Protein AF-A0A558C2I0-F1 (afdb_monomer_lite)

Organism: NCBI:txid2594794

Structure (mmCIF, N/CA/C/O backbone):
data_AF-A0A558C2I0-F1
#
_entry.id   AF-A0A558C2I0-F1
#
loop_
_atom_site.group_PDB
_atom_site.id
_atom_site.type_symbol
_atom_site.label_atom_id
_atom_site.label_alt_id
_atom_site.label_comp_id
_atom_site.label_asym_id
_atom_site.label_entity_id
_atom_site.label_seq_id
_atom_site.pdbx_PDB_ins_code
_atom_site.Cartn_x
_atom_site.Cartn_y
_atom_site.Cartn_z
_atom_site.occupancy
_atom_site.B_iso_or_equiv
_atom_site.auth_seq_id
_atom_site.auth_comp_id
_atom_site.auth_asym_id
_atom_site.auth_atom_id
_atom_site.pdbx_PDB_model_num
ATOM 1 N N . MET A 1 1 ? -2.283 22.529 56.660 1.00 41.62 1 MET A N 1
ATOM 2 C CA . MET A 1 1 ? -1.545 22.860 55.429 1.00 41.62 1 MET A CA 1
ATOM 3 C C . MET A 1 1 ? -1.874 21.738 54.469 1.00 41.62 1 MET A C 1
ATOM 5 O O . MET A 1 1 ? -1.248 20.692 54.528 1.00 41.62 1 MET A O 1
ATOM 9 N N . GLU A 1 2 ? -2.986 21.898 53.758 1.00 45.09 2 GLU A N 1
ATOM 10 C CA . GLU A 1 2 ? -3.404 20.971 52.708 1.00 45.09 2 GLU A CA 1
ATOM 11 C C . GLU A 1 2 ? -2.510 21.252 51.506 1.00 45.09 2 GLU A C 1
ATOM 13 O O . GLU A 1 2 ? -2.422 22.389 51.047 1.00 45.09 2 GLU A O 1
ATOM 18 N N . ILE A 1 3 ? -1.761 20.242 51.079 1.00 48.38 3 ILE A N 1
ATOM 19 C CA . ILE A 1 3 ? -1.020 20.300 49.828 1.00 48.38 3 ILE A CA 1
ATOM 20 C C . ILE A 1 3 ? -2.000 19.783 48.781 1.00 48.38 3 ILE A C 1
ATOM 22 O O . ILE A 1 3 ? -2.215 18.579 48.667 1.00 48.38 3 ILE A O 1
ATOM 26 N N . GLU A 1 4 ? -2.652 20.707 48.078 1.00 51.12 4 GLU A N 1
ATOM 27 C CA . GLU A 1 4 ? -3.284 20.410 46.796 1.00 51.12 4 GLU A CA 1
ATOM 28 C C . GLU A 1 4 ? -2.166 20.052 45.810 1.00 51.12 4 GLU A C 1
ATOM 30 O O . GLU A 1 4 ? -1.536 20.925 45.212 1.00 51.12 4 GLU A O 1
ATOM 35 N N . GLU A 1 5 ? -1.887 18.757 45.655 1.00 49.41 5 GLU A N 1
ATOM 36 C CA . GLU A 1 5 ? -1.142 18.253 44.502 1.00 49.41 5 GLU A CA 1
ATOM 37 C C . GLU A 1 5 ? -2.013 18.421 43.254 1.00 49.41 5 GLU A C 1
ATOM 39 O O . GLU A 1 5 ? -2.767 17.546 42.836 1.00 49.41 5 GLU A O 1
ATOM 44 N N . THR A 1 6 ? -1.914 19.601 42.653 1.00 55.91 6 THR A N 1
ATOM 45 C CA . THR A 1 6 ? -2.360 19.847 41.287 1.00 55.91 6 THR A CA 1
ATOM 46 C C . THR A 1 6 ? -1.316 19.256 40.345 1.00 55.91 6 THR A C 1
ATOM 48 O O . THR A 1 6 ? -0.350 19.913 39.967 1.00 55.91 6 THR A O 1
ATOM 51 N N . MET A 1 7 ? -1.498 17.990 39.971 1.00 51.16 7 MET A N 1
ATOM 52 C CA . MET A 1 7 ? -0.786 17.381 38.847 1.00 51.16 7 MET A CA 1
ATOM 53 C C . MET A 1 7 ? -1.683 17.362 37.602 1.00 51.16 7 MET A C 1
ATOM 55 O O . MET A 1 7 ? -2.468 16.445 37.389 1.00 51.16 7 MET A O 1
ATOM 59 N N . ALA A 1 8 ? -1.533 18.390 36.769 1.00 53.88 8 ALA A N 1
ATOM 60 C CA . ALA A 1 8 ? -1.725 18.340 35.316 1.00 53.88 8 ALA A CA 1
ATOM 61 C C . ALA A 1 8 ? -0.367 18.772 34.719 1.00 53.88 8 ALA A C 1
ATOM 63 O O . ALA A 1 8 ? 0.256 19.679 35.262 1.00 53.88 8 ALA A O 1
ATOM 64 N N . SER A 1 9 ? 0.235 18.151 33.708 1.00 52.06 9 SER A N 1
ATOM 65 C CA . SER A 1 9 ? -0.287 17.592 32.462 1.00 52.06 9 SER A CA 1
ATOM 66 C C . SER A 1 9 ? 0.388 16.251 32.155 1.00 52.06 9 SER A C 1
ATOM 68 O O . SER A 1 9 ? 1.612 16.150 32.226 1.00 52.06 9 SER A O 1
ATOM 70 N N . SER A 1 10 ? -0.392 15.235 31.785 1.00 54.06 10 SER A N 1
ATOM 71 C CA . SER A 1 10 ? 0.131 14.107 31.016 1.00 54.06 10 SER A CA 1
ATOM 72 C C . SER A 1 10 ? -0.038 14.473 29.548 1.00 54.06 10 SER A C 1
ATOM 74 O O . SER A 1 10 ? -1.124 14.291 29.003 1.00 54.06 10 SER A O 1
ATOM 76 N N . ASP A 1 11 ? 1.022 14.968 28.908 1.00 64.62 11 ASP A N 1
ATOM 77 C CA . ASP A 1 11 ? 1.124 15.064 27.442 1.00 64.62 11 ASP A CA 1
ATOM 78 C C . ASP A 1 11 ? 1.266 13.649 26.831 1.00 64.62 11 ASP A C 1
ATOM 80 O O . ASP A 1 11 ? 2.165 13.360 26.042 1.00 64.62 11 ASP A O 1
ATOM 84 N N . SER A 1 12 ? 0.422 12.706 27.255 1.00 76.12 12 SER A N 1
ATOM 85 C CA . SER A 1 12 ? 0.358 11.369 26.677 1.00 76.12 12 SER A CA 1
ATOM 86 C C . SER A 1 12 ? -0.414 11.457 25.370 1.00 76.12 12 SER A C 1
ATOM 88 O O . SER A 1 12 ? -1.607 11.762 25.385 1.00 76.12 12 SER A O 1
ATOM 90 N N . VAL A 1 13 ? 0.271 11.181 24.260 1.00 83.38 13 VAL A N 1
ATOM 91 C CA . VAL A 1 13 ? -0.345 10.994 22.940 1.00 83.38 13 VAL A CA 1
ATOM 92 C C . VAL A 1 13 ? -1.469 9.969 23.070 1.00 83.38 13 VAL A C 1
ATOM 94 O O . VAL A 1 13 ? -1.255 8.895 23.637 1.00 83.38 13 VAL A O 1
ATOM 97 N N . SER A 1 14 ? -2.666 10.311 22.597 1.00 91.00 14 SER A N 1
ATOM 98 C CA . SER A 1 14 ? -3.808 9.403 22.672 1.00 91.00 14 SER A CA 1
ATOM 99 C C . SER A 1 14 ? -3.729 8.323 21.590 1.00 91.00 14 SER A C 1
ATOM 101 O O . SER A 1 14 ? -3.098 8.507 20.549 1.00 91.00 14 SER A O 1
ATOM 103 N N . ASP A 1 15 ? -4.424 7.204 21.794 1.00 88.62 15 ASP A N 1
ATOM 104 C CA . ASP A 1 15 ? -4.544 6.163 20.764 1.00 88.62 15 ASP A CA 1
ATOM 105 C C . ASP A 1 15 ? -5.187 6.692 19.470 1.00 88.62 15 ASP A C 1
ATOM 107 O O . ASP A 1 15 ? -4.918 6.178 18.386 1.00 88.62 15 ASP A O 1
ATOM 111 N N . GLU A 1 16 ? -6.032 7.722 19.576 1.00 89.44 16 GLU A N 1
ATOM 112 C CA . GLU A 1 16 ? -6.644 8.386 18.424 1.00 89.44 16 GLU A CA 1
ATOM 113 C C . GLU A 1 16 ? -5.601 9.161 17.612 1.00 89.44 16 GLU A C 1
ATOM 115 O O . GLU A 1 16 ? -5.531 9.004 16.396 1.00 89.44 16 GLU A O 1
ATOM 120 N N . ASP A 1 17 ? -4.725 9.914 18.283 1.00 91.25 17 ASP A N 1
ATOM 121 C CA . ASP A 1 17 ? -3.639 10.645 17.621 1.00 91.25 17 ASP A CA 1
ATOM 122 C C .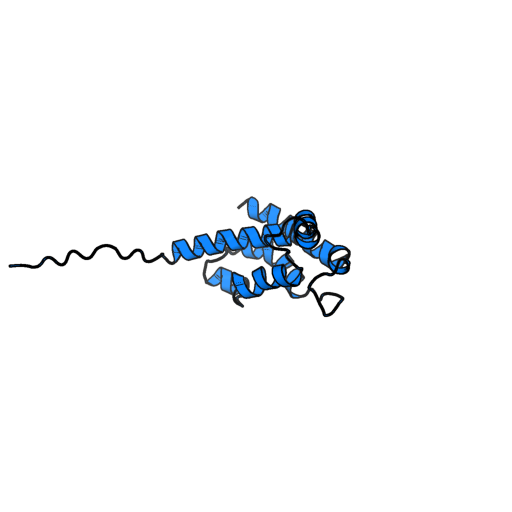 ASP A 1 17 ? -2.657 9.685 16.931 1.00 91.25 17 ASP A C 1
ATOM 124 O O . ASP A 1 17 ? -2.169 9.958 15.831 1.00 91.25 17 ASP A O 1
ATOM 128 N N . LEU A 1 18 ? -2.380 8.531 17.552 1.00 91.38 18 LEU A N 1
ATOM 129 C CA . LEU A 1 18 ? -1.546 7.485 16.954 1.00 91.38 18 LEU A CA 1
ATOM 130 C C . LEU A 1 18 ? -2.206 6.862 15.719 1.00 91.38 18 LEU A C 1
ATOM 132 O O . LEU A 1 18 ? -1.519 6.629 14.721 1.00 91.38 18 LEU A O 1
ATOM 136 N N . ARG A 1 19 ? -3.521 6.611 15.761 1.00 91.44 19 ARG A N 1
ATOM 137 C CA . ARG A 1 19 ? -4.276 6.114 14.601 1.00 91.44 19 ARG A CA 1
ATOM 138 C C . ARG A 1 19 ? -4.293 7.120 13.460 1.00 91.44 19 ARG A C 1
ATOM 140 O O . ARG A 1 19 ? -4.087 6.719 12.319 1.00 91.44 19 ARG A O 1
ATOM 147 N N . GLU A 1 20 ? -4.474 8.404 13.748 1.00 93.25 20 GLU A N 1
ATOM 148 C CA . GLU A 1 20 ? -4.457 9.440 12.714 1.00 93.25 20 GLU A CA 1
ATOM 149 C C . GLU A 1 20 ? -3.069 9.567 12.074 1.00 93.25 20 GLU A C 1
ATOM 151 O O . GLU A 1 20 ? -2.940 9.582 10.848 1.00 93.25 20 GLU A O 1
ATOM 156 N N . LEU A 1 21 ? -2.001 9.549 12.880 1.00 93.19 21 LEU A N 1
ATOM 157 C CA . LEU A 1 21 ? -0.634 9.541 12.359 1.00 93.19 21 LEU A CA 1
ATOM 158 C C . LEU A 1 21 ? -0.365 8.313 11.479 1.00 93.19 21 LEU A C 1
ATOM 160 O O . LEU A 1 21 ? 0.251 8.433 10.416 1.00 93.19 21 LEU A O 1
ATOM 164 N N . TRP A 1 22 ? -0.824 7.137 11.910 1.00 94.88 22 TRP A N 1
ATOM 165 C CA . TRP A 1 22 ? -0.743 5.919 11.110 1.00 94.88 22 TRP A CA 1
ATOM 166 C C . TRP A 1 22 ? -1.506 6.077 9.791 1.00 94.88 22 TRP A C 1
ATOM 168 O O . TRP A 1 22 ? -0.965 5.757 8.737 1.00 94.88 22 TRP A O 1
ATOM 178 N N . ARG A 1 23 ? -2.712 6.654 9.821 1.00 95.38 23 ARG A N 1
ATOM 179 C CA . ARG A 1 23 ? -3.567 6.853 8.643 1.00 95.38 23 ARG A CA 1
ATOM 180 C C . ARG A 1 23 ? -2.923 7.770 7.607 1.00 95.38 23 ARG A C 1
ATOM 182 O O . ARG A 1 23 ? -2.978 7.473 6.414 1.00 95.38 23 ARG A O 1
ATOM 189 N N . VAL A 1 24 ? -2.269 8.844 8.053 1.00 94.69 24 VAL A N 1
ATOM 190 C CA . VAL A 1 24 ? -1.496 9.742 7.181 1.00 94.69 24 VAL A CA 1
ATOM 191 C C . VAL A 1 24 ? -0.355 8.986 6.499 1.00 94.69 24 VAL A C 1
ATOM 193 O O . VAL A 1 24 ? -0.209 9.066 5.280 1.00 94.69 24 VAL A O 1
ATOM 196 N N . ARG A 1 25 ? 0.427 8.214 7.264 1.00 93.75 25 ARG A N 1
ATOM 197 C CA . ARG A 1 25 ? 1.542 7.418 6.721 1.00 93.75 25 ARG A CA 1
ATOM 198 C C . ARG A 1 25 ? 1.062 6.330 5.767 1.00 93.75 25 ARG A C 1
ATOM 200 O O . ARG A 1 25 ? 1.686 6.102 4.738 1.00 93.75 25 ARG A O 1
ATOM 207 N N . TRP A 1 26 ? -0.065 5.702 6.081 1.00 95.50 26 TRP A N 1
ATOM 208 C CA . TRP A 1 26 ? -0.673 4.672 5.254 1.00 95.50 26 TRP A CA 1
ATOM 209 C C . TRP A 1 26 ? -1.117 5.200 3.899 1.00 95.50 26 TRP A C 1
ATOM 211 O O . TRP A 1 26 ? -0.753 4.627 2.875 1.00 95.50 26 TRP A O 1
ATOM 221 N N . LYS A 1 27 ? -1.808 6.341 3.870 1.00 95.00 27 LYS A N 1
ATOM 222 C CA . LYS A 1 27 ? -2.185 6.989 2.610 1.00 95.00 27 LYS A CA 1
ATOM 223 C C . LYS A 1 27 ? -0.966 7.424 1.794 1.00 95.00 27 LYS A C 1
ATOM 225 O O . LYS A 1 27 ? -0.951 7.186 0.591 1.00 95.00 27 LYS A O 1
ATOM 230 N N . ALA A 1 28 ? 0.051 8.001 2.438 1.00 91.50 28 ALA A N 1
ATOM 231 C CA . ALA A 1 28 ? 1.285 8.400 1.761 1.00 91.50 28 ALA A CA 1
ATOM 232 C C . ALA A 1 28 ? 2.002 7.198 1.124 1.00 91.50 28 ALA A C 1
ATOM 234 O O . ALA A 1 28 ? 2.345 7.242 -0.050 1.00 91.50 28 ALA A O 1
ATOM 235 N N . SER A 1 29 ? 2.141 6.090 1.856 1.00 92.50 29 SER A N 1
ATOM 236 C CA . SER A 1 29 ? 2.790 4.884 1.335 1.00 92.50 29 SER A CA 1
ATOM 237 C C . SER A 1 29 ? 2.035 4.276 0.145 1.00 92.50 29 SER A C 1
ATOM 239 O O . SER A 1 29 ? 2.659 3.844 -0.823 1.00 92.50 29 SER A O 1
ATOM 241 N N . ILE A 1 30 ? 0.694 4.299 0.162 1.00 94.19 30 ILE A N 1
ATOM 242 C CA . ILE A 1 30 ? -0.121 3.890 -0.994 1.00 94.19 30 ILE A CA 1
ATOM 243 C C . ILE A 1 30 ? 0.137 4.815 -2.186 1.00 94.19 30 ILE A C 1
ATOM 245 O O . ILE A 1 30 ? 0.367 4.334 -3.290 1.00 94.19 30 ILE A O 1
ATOM 249 N N . GLU A 1 31 ? 0.119 6.133 -1.995 1.00 92.56 31 GLU A N 1
ATOM 250 C CA . GLU A 1 31 ? 0.387 7.095 -3.071 1.00 92.56 31 GLU A CA 1
ATOM 251 C C . GLU A 1 31 ? 1.772 6.874 -3.709 1.00 92.56 31 GLU A C 1
ATOM 253 O O . GLU A 1 31 ? 1.899 6.834 -4.934 1.00 92.56 31 GLU A O 1
ATOM 258 N N . GLU A 1 32 ? 2.799 6.644 -2.891 1.00 89.88 32 GLU A N 1
ATOM 259 C CA . GLU A 1 32 ? 4.166 6.362 -3.341 1.00 89.88 32 GLU A CA 1
ATOM 260 C C . GLU A 1 32 ? 4.256 5.043 -4.135 1.00 89.88 32 GLU A C 1
ATOM 262 O O . GLU A 1 32 ? 4.797 5.004 -5.246 1.00 89.88 32 GLU A O 1
ATOM 267 N N . LEU A 1 33 ? 3.666 3.960 -3.618 1.00 91.38 33 LEU A N 1
ATOM 268 C CA . LEU A 1 33 ? 3.650 2.639 -4.263 1.00 91.38 33 LEU A CA 1
ATOM 269 C C . LEU A 1 33 ? 2.772 2.569 -5.520 1.00 91.38 33 LEU A C 1
ATOM 271 O O . LEU A 1 33 ? 2.899 1.629 -6.307 1.00 91.38 33 LEU A O 1
ATOM 275 N N . THR A 1 34 ? 1.905 3.555 -5.735 1.00 92.38 34 THR A N 1
ATOM 276 C CA . THR A 1 34 ? 0.974 3.586 -6.873 1.00 92.38 34 THR A CA 1
ATOM 277 C C . THR A 1 34 ? 1.328 4.635 -7.927 1.00 92.38 34 THR A C 1
ATOM 279 O O . THR A 1 34 ? 0.610 4.793 -8.913 1.00 92.38 34 THR A O 1
ATOM 282 N N . SER A 1 35 ? 2.474 5.306 -7.779 1.00 89.88 35 SER A N 1
ATOM 283 C CA . SER A 1 35 ? 2.983 6.279 -8.745 1.00 89.88 35 SER A CA 1
ATOM 284 C C . SER A 1 35 ? 4.321 5.835 -9.339 1.00 89.88 35 SER A C 1
ATOM 286 O O . SER A 1 35 ? 5.382 6.015 -8.738 1.00 89.88 35 SER A O 1
ATOM 288 N N . LEU A 1 36 ? 4.288 5.301 -10.569 1.00 84.25 36 LEU A N 1
ATOM 289 C CA . LEU A 1 36 ? 5.512 4.964 -11.314 1.00 84.25 36 LEU A CA 1
ATOM 290 C C . LEU A 1 36 ? 6.411 6.187 -11.512 1.00 84.25 36 LEU A C 1
ATOM 292 O O . LEU A 1 36 ? 7.628 6.067 -11.422 1.00 84.25 36 LEU A O 1
AT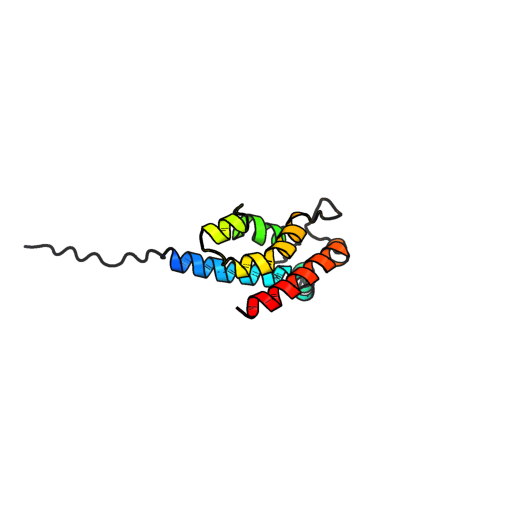OM 296 N N . GLU A 1 37 ? 5.828 7.361 -11.769 1.00 84.19 37 GLU A N 1
ATOM 297 C CA . GLU A 1 37 ? 6.585 8.609 -11.908 1.00 84.19 37 GLU A CA 1
ATOM 298 C C . GLU A 1 37 ? 7.366 8.910 -10.625 1.00 84.19 37 GLU A C 1
ATOM 300 O O . GLU A 1 37 ? 8.583 9.093 -10.674 1.00 84.19 37 GLU A O 1
ATOM 305 N N . HIS A 1 38 ? 6.696 8.854 -9.471 1.00 83.25 38 HIS A N 1
ATOM 306 C CA . HIS A 1 38 ? 7.333 9.073 -8.176 1.00 83.25 38 HIS A CA 1
ATOM 307 C C . HIS A 1 38 ? 8.434 8.042 -7.889 1.00 83.25 38 HIS A C 1
ATOM 309 O O . HIS A 1 38 ? 9.537 8.408 -7.476 1.00 83.25 38 HIS A O 1
ATOM 315 N N . GLN A 1 39 ? 8.171 6.758 -8.147 1.00 82.19 39 GLN A N 1
ATOM 316 C CA . GLN A 1 39 ? 9.145 5.673 -7.976 1.00 82.19 39 GLN A CA 1
ATOM 317 C C . GLN A 1 39 ? 10.375 5.867 -8.869 1.00 82.19 39 GLN A C 1
ATOM 319 O O . GLN A 1 39 ? 11.510 5.689 -8.424 1.00 82.19 39 GLN A O 1
ATOM 324 N N . HIS A 1 40 ? 10.183 6.284 -10.122 1.00 78.62 40 HIS A N 1
ATOM 325 C CA . HIS A 1 40 ? 11.279 6.598 -11.037 1.00 78.62 40 HIS A CA 1
ATOM 326 C C . HIS A 1 40 ? 12.097 7.801 -10.560 1.00 78.62 40 HIS A C 1
ATOM 328 O O . HIS A 1 40 ? 13.329 7.744 -10.554 1.00 78.62 40 HIS A O 1
ATOM 334 N N . GLU A 1 41 ? 11.433 8.883 -10.151 1.00 78.12 41 GLU A N 1
ATOM 335 C CA . GLU A 1 41 ? 12.109 10.087 -9.673 1.00 78.12 41 GLU A CA 1
ATOM 336 C C . GLU A 1 41 ? 12.911 9.838 -8.395 1.00 78.12 41 GLU A C 1
ATOM 338 O O . GLU A 1 41 ? 14.009 10.367 -8.256 1.00 78.12 41 GLU A O 1
ATOM 343 N N . THR A 1 42 ? 12.400 9.043 -7.460 1.00 73.62 42 THR A N 1
ATOM 344 C CA . THR A 1 42 ? 13.064 8.784 -6.172 1.00 73.62 42 THR A CA 1
ATOM 345 C C . THR A 1 42 ? 14.189 7.755 -6.283 1.00 73.62 42 THR A C 1
ATOM 347 O O . THR A 1 42 ? 15.240 7.928 -5.660 1.00 73.62 42 THR A O 1
ATOM 350 N N . SER A 1 43 ? 14.025 6.728 -7.121 1.00 68.94 43 SER A N 1
ATOM 351 C CA . SER A 1 43 ? 15.018 5.655 -7.279 1.00 68.94 43 SER A CA 1
ATOM 352 C C . SER A 1 43 ? 16.205 6.019 -8.180 1.00 68.94 43 SER A C 1
ATOM 354 O O . SER A 1 43 ? 17.307 5.512 -7.968 1.00 68.94 43 SER A O 1
ATOM 356 N N . LEU A 1 44 ? 16.022 6.897 -9.177 1.00 60.66 44 LEU A N 1
ATOM 357 C CA . LEU A 1 44 ? 17.059 7.213 -10.175 1.00 60.66 44 LEU A CA 1
ATOM 358 C C . LEU A 1 44 ? 17.689 8.603 -10.012 1.00 60.66 44 LEU A C 1
ATOM 360 O O . LEU A 1 44 ? 18.727 8.883 -10.620 1.00 60.66 44 LEU A O 1
ATOM 364 N N . ASN A 1 45 ? 17.099 9.492 -9.210 1.00 62.62 45 ASN A N 1
ATOM 365 C CA . ASN A 1 45 ? 17.598 10.856 -9.075 1.00 62.62 45 ASN A CA 1
ATOM 366 C C . ASN A 1 45 ? 18.705 10.974 -8.024 1.00 62.62 45 ASN A C 1
ATOM 368 O O . ASN A 1 45 ? 18.479 11.452 -6.915 1.00 62.62 45 ASN A O 1
ATOM 372 N N . THR A 1 46 ? 19.931 10.641 -8.424 1.00 59.16 46 THR A N 1
ATOM 373 C CA . THR A 1 46 ? 21.165 10.763 -7.621 1.00 59.16 46 THR A CA 1
ATOM 374 C C . THR A 1 46 ? 21.500 12.190 -7.162 1.00 59.16 46 THR A C 1
ATOM 376 O O . THR A 1 46 ? 22.416 12.373 -6.363 1.00 59.16 46 THR A O 1
ATOM 379 N N . SER A 1 47 ? 20.777 13.214 -7.639 1.00 58.16 47 SER A N 1
ATOM 380 C CA . SER A 1 47 ? 20.995 14.614 -7.247 1.00 58.16 47 SER A CA 1
ATOM 381 C C . SER A 1 47 ? 20.245 15.033 -5.975 1.00 58.16 47 SER A C 1
ATOM 383 O O . SER A 1 47 ? 20.625 16.024 -5.348 1.00 58.16 47 SER A O 1
ATOM 385 N N . LYS A 1 48 ? 19.215 14.280 -5.560 1.00 56.34 48 LYS A N 1
ATOM 386 C CA . LYS A 1 48 ? 18.526 14.466 -4.275 1.00 56.34 48 LYS A CA 1
ATOM 387 C C . LYS A 1 48 ? 19.148 13.508 -3.256 1.00 56.34 48 LYS A C 1
ATOM 389 O O . LYS A 1 48 ? 18.866 12.320 -3.259 1.00 56.34 48 LYS A O 1
ATOM 394 N N . SER A 1 49 ? 20.015 14.028 -2.389 1.00 49.66 49 SER A N 1
ATOM 395 C CA . SER A 1 49 ? 20.752 13.245 -1.382 1.00 49.66 49 SER A CA 1
ATOM 396 C C . SER A 1 49 ? 19.895 12.745 -0.212 1.00 49.66 49 SER A C 1
ATOM 398 O O . SER A 1 49 ? 20.371 11.960 0.605 1.00 49.66 49 SER A O 1
ATOM 400 N N . SER A 1 50 ? 18.652 13.213 -0.090 1.00 48.78 50 SER A N 1
ATOM 401 C CA . SER A 1 50 ? 17.799 12.973 1.072 1.00 48.78 50 SER A CA 1
ATOM 402 C C . SER A 1 50 ? 16.785 11.857 0.822 1.00 48.78 50 SER A C 1
ATOM 404 O O . SER A 1 50 ? 15.591 12.096 0.931 1.00 48.78 50 SER A O 1
ATOM 406 N N . VAL A 1 51 ? 17.291 10.651 0.559 1.00 54.88 51 VAL A N 1
ATOM 407 C CA . VAL A 1 51 ? 16.576 9.368 0.408 1.00 54.88 51 VAL A CA 1
ATOM 408 C C . VAL A 1 51 ? 16.356 8.944 -1.052 1.00 54.88 51 VAL A C 1
ATOM 410 O O . VAL A 1 51 ? 15.480 9.440 -1.756 1.00 54.88 51 VAL A O 1
ATOM 413 N N . HIS A 1 52 ? 17.183 7.990 -1.489 1.00 56.84 52 HIS A N 1
ATOM 414 C CA . HIS A 1 52 ? 16.851 7.095 -2.594 1.00 56.84 52 HIS A CA 1
ATOM 415 C C . HIS A 1 52 ? 15.995 5.980 -2.017 1.00 56.84 52 HIS A C 1
ATOM 417 O O . HIS A 1 52 ? 16.455 5.324 -1.090 1.00 56.84 52 HIS A O 1
ATOM 423 N N . TYR A 1 53 ? 14.797 5.775 -2.557 1.00 66.44 53 TYR A N 1
ATOM 424 C CA . TYR A 1 53 ? 13.987 4.610 -2.228 1.00 66.44 53 TYR A CA 1
ATOM 425 C C . TYR A 1 53 ? 14.160 3.558 -3.322 1.00 66.44 53 TYR A C 1
ATOM 427 O O . TYR A 1 53 ? 13.856 3.774 -4.498 1.00 66.44 53 TYR A O 1
ATOM 435 N N . SER A 1 54 ? 14.708 2.420 -2.929 1.00 75.56 54 SER A N 1
ATOM 436 C CA . SER A 1 54 ? 14.684 1.179 -3.684 1.00 75.56 54 SER A CA 1
ATOM 437 C C . SER A 1 54 ? 13.294 0.548 -3.636 1.00 75.56 54 SER A C 1
ATOM 439 O O . SER A 1 54 ? 12.489 0.833 -2.750 1.00 75.56 54 SER A O 1
ATOM 441 N N . PHE A 1 55 ? 13.024 -0.369 -4.567 1.00 80.12 55 PHE A N 1
ATOM 442 C CA . PHE A 1 55 ? 11.823 -1.204 -4.514 1.00 80.12 55 PHE A CA 1
ATOM 443 C C . PHE A 1 55 ? 11.681 -1.907 -3.152 1.00 80.12 55 PHE A C 1
ATOM 445 O O . PHE A 1 55 ? 10.600 -1.900 -2.571 1.00 80.12 55 PHE A O 1
ATOM 452 N N . VAL A 1 56 ? 12.776 -2.462 -2.617 1.00 82.00 56 VAL A N 1
ATOM 453 C CA . VAL A 1 56 ? 12.775 -3.125 -1.302 1.00 82.00 56 VAL A CA 1
ATOM 454 C C . VAL A 1 56 ? 12.362 -2.166 -0.191 1.00 82.00 56 VAL A C 1
ATOM 456 O O . VAL A 1 56 ? 11.565 -2.547 0.656 1.00 82.00 56 VAL A O 1
ATOM 459 N N . GLU A 1 57 ? 12.851 -0.926 -0.198 1.00 83.06 57 GLU A N 1
ATOM 460 C CA . GLU A 1 57 ? 12.480 0.048 0.832 1.00 83.06 57 GLU A CA 1
ATOM 461 C C . GLU A 1 57 ? 10.998 0.428 0.753 1.00 83.06 57 GLU A C 1
ATOM 463 O O . GLU A 1 57 ? 10.349 0.468 1.793 1.00 83.06 57 GLU A O 1
ATOM 468 N N . PHE A 1 58 ? 10.424 0.608 -0.443 1.00 85.62 58 PHE A N 1
ATOM 469 C CA . PHE A 1 58 ? 8.977 0.829 -0.571 1.00 85.62 58 PHE A CA 1
ATOM 470 C C . PHE A 1 58 ? 8.159 -0.340 0.000 1.00 85.62 58 PHE A C 1
ATOM 472 O O . PHE A 1 58 ? 7.194 -0.125 0.734 1.00 85.62 58 PHE A O 1
ATOM 479 N N . MET A 1 59 ? 8.564 -1.577 -0.303 1.00 87.81 59 MET A N 1
ATOM 480 C CA . MET A 1 59 ? 7.885 -2.779 0.185 1.00 87.81 59 MET A CA 1
ATOM 481 C C . MET A 1 59 ? 8.012 -2.932 1.704 1.00 87.81 59 MET A C 1
ATOM 483 O O . MET A 1 59 ? 7.006 -3.159 2.370 1.00 87.81 59 MET A O 1
ATOM 487 N N . CYS A 1 60 ? 9.211 -2.759 2.268 1.00 88.06 60 CYS A N 1
ATOM 488 C CA . CYS A 1 60 ? 9.435 -2.840 3.713 1.00 88.06 60 CYS A CA 1
ATOM 489 C C . CYS A 1 60 ? 8.697 -1.730 4.469 1.00 88.06 60 CYS A C 1
ATOM 491 O O . CYS A 1 60 ? 8.041 -2.008 5.470 1.00 88.06 60 CYS A O 1
ATOM 493 N N . CYS A 1 61 ? 8.724 -0.486 3.979 1.00 88.38 61 CYS A N 1
ATOM 494 C CA . CYS A 1 61 ? 7.999 0.605 4.629 1.00 88.38 61 CYS A CA 1
ATOM 495 C C . CYS A 1 61 ? 6.487 0.345 4.678 1.00 88.38 61 CYS A C 1
ATOM 497 O O . CYS A 1 61 ? 5.835 0.674 5.669 1.00 88.38 61 CYS A O 1
ATOM 499 N N . TYR A 1 62 ? 5.924 -0.270 3.638 1.00 93.00 62 TYR A N 1
ATOM 500 C CA . TYR A 1 62 ? 4.511 -0.625 3.625 1.00 93.00 62 TYR A CA 1
ATOM 501 C C . TYR A 1 62 ? 4.216 -1.873 4.473 1.00 93.00 62 TYR A C 1
ATOM 503 O O . TYR A 1 62 ? 3.471 -1.785 5.446 1.00 93.00 62 TYR A O 1
ATOM 511 N N . PHE A 1 63 ? 4.801 -3.032 4.162 1.00 92.25 63 PHE A N 1
ATOM 512 C CA . PHE A 1 63 ? 4.454 -4.296 4.825 1.00 92.25 63 PHE A CA 1
ATOM 513 C C . PHE A 1 63 ? 5.027 -4.428 6.241 1.00 92.25 63 PHE A C 1
ATOM 515 O O . PHE A 1 63 ? 4.307 -4.824 7.162 1.00 92.25 63 PHE A O 1
ATOM 522 N N . ASP A 1 64 ? 6.303 -4.096 6.426 1.00 88.75 64 ASP A N 1
ATOM 523 C CA . ASP A 1 64 ? 7.008 -4.360 7.683 1.00 88.75 64 ASP A CA 1
ATOM 524 C C . ASP A 1 64 ? 6.799 -3.219 8.681 1.00 88.75 64 ASP A C 1
ATOM 526 O O . ASP A 1 64 ? 6.386 -3.459 9.816 1.00 88.75 64 ASP A O 1
ATOM 530 N N . ASP A 1 65 ? 7.026 -1.974 8.259 1.00 88.56 65 ASP A N 1
ATOM 531 C CA . ASP A 1 65 ? 6.975 -0.826 9.170 1.00 88.56 65 ASP A CA 1
ATOM 532 C C . ASP A 1 65 ? 5.537 -0.383 9.458 1.00 88.56 65 ASP A C 1
ATOM 534 O O . ASP A 1 65 ? 5.169 -0.127 10.608 1.00 88.56 65 ASP A O 1
ATOM 538 N N . LEU A 1 66 ? 4.717 -0.254 8.413 1.00 91.69 66 LEU A N 1
ATOM 539 C CA . LEU A 1 66 ? 3.387 0.331 8.532 1.00 91.69 66 LEU A CA 1
ATOM 540 C C . LEU A 1 66 ? 2.324 -0.706 8.901 1.00 91.69 66 LEU A C 1
ATOM 542 O O . LEU A 1 66 ? 1.550 -0.466 9.831 1.00 91.69 66 LEU A O 1
ATOM 546 N N . LEU A 1 67 ? 2.254 -1.834 8.186 1.00 92.81 67 LEU A N 1
ATOM 547 C CA . LEU A 1 67 ? 1.279 -2.878 8.513 1.00 92.81 67 LEU A CA 1
ATOM 548 C C . LEU A 1 67 ? 1.698 -3.695 9.738 1.00 92.81 67 LEU A C 1
ATOM 550 O O . LEU A 1 67 ? 0.833 -4.258 10.407 1.00 92.81 67 LEU A O 1
ATOM 554 N N . CYS A 1 68 ? 2.996 -3.733 10.067 1.00 89.62 68 CYS A N 1
ATOM 555 C CA . CYS A 1 68 ? 3.525 -4.417 11.250 1.00 89.62 68 CYS A CA 1
ATOM 556 C C . CYS A 1 68 ? 3.064 -5.889 11.325 1.00 89.62 68 CYS A C 1
ATOM 558 O O . CYS A 1 68 ? 2.699 -6.409 12.381 1.00 89.62 68 CYS A O 1
ATOM 560 N N . GLY A 1 69 ? 3.017 -6.557 10.166 1.00 86.56 69 GLY A N 1
ATOM 561 C CA . GLY A 1 69 ? 2.569 -7.947 10.035 1.00 86.56 69 GLY A CA 1
ATOM 562 C C . GLY A 1 69 ? 1.055 -8.173 10.153 1.00 86.56 69 GLY A C 1
ATOM 563 O O . GLY A 1 69 ? 0.626 -9.327 10.199 1.00 86.56 69 GLY A O 1
ATOM 564 N N . LEU A 1 70 ? 0.239 -7.115 10.205 1.00 91.25 70 LEU A N 1
ATOM 565 C CA . LEU A 1 70 ? -1.218 -7.225 10.164 1.00 91.25 70 LEU A CA 1
ATOM 566 C C . LEU A 1 70 ? -1.726 -7.304 8.723 1.00 91.25 70 LEU A C 1
ATOM 568 O O . LEU A 1 70 ? -1.347 -6.506 7.869 1.00 91.25 70 LEU A O 1
ATOM 572 N N . ASN A 1 71 ? -2.662 -8.217 8.471 1.00 91.12 71 ASN A N 1
ATOM 573 C CA . ASN A 1 71 ? -3.415 -8.224 7.217 1.00 91.12 71 ASN A CA 1
ATOM 574 C C . ASN A 1 71 ? -4.603 -7.246 7.265 1.00 91.12 71 ASN A C 1
ATOM 576 O O . ASN A 1 71 ? -5.041 -6.809 8.332 1.00 91.12 71 ASN A O 1
ATOM 580 N N . TYR A 1 72 ? -5.190 -6.944 6.105 1.00 89.38 72 TYR A N 1
ATOM 581 C CA . TYR A 1 72 ? -6.327 -6.019 6.005 1.00 89.38 72 TYR A CA 1
ATOM 582 C C . TYR A 1 72 ? -7.566 -6.431 6.813 1.00 89.38 72 TYR A C 1
ATOM 584 O O . TYR A 1 72 ? -8.311 -5.561 7.260 1.00 89.38 72 TYR A O 1
ATOM 592 N N . GLY A 1 73 ? -7.793 -7.730 7.030 1.00 90.75 73 GLY A N 1
ATOM 593 C CA . GLY A 1 73 ? -8.859 -8.199 7.918 1.00 90.75 73 GLY A CA 1
ATOM 594 C C . GLY A 1 73 ? -8.629 -7.731 9.354 1.00 90.75 73 GLY A C 1
ATOM 595 O O . GLY A 1 73 ? -9.513 -7.133 9.958 1.00 90.75 73 GLY A O 1
ATOM 596 N N . GLN A 1 74 ? -7.407 -7.903 9.855 1.00 94.31 74 GLN A N 1
ATOM 597 C CA . GLN A 1 74 ? -7.016 -7.449 11.188 1.00 94.31 74 GLN A CA 1
ATOM 598 C C . GLN A 1 74 ? -7.015 -5.920 11.297 1.00 94.31 74 GLN A C 1
ATOM 600 O O . GLN A 1 74 ? -7.444 -5.385 12.316 1.00 94.31 74 GLN A O 1
ATOM 605 N N . LEU A 1 75 ? -6.577 -5.194 10.263 1.00 94.00 75 LEU A N 1
ATOM 606 C CA . LEU A 1 75 ? -6.645 -3.727 10.257 1.00 94.00 75 LEU A CA 1
ATOM 607 C C . LEU A 1 75 ? -8.095 -3.232 10.365 1.00 94.00 75 LEU A C 1
ATOM 609 O O . LEU A 1 75 ? -8.352 -2.257 11.073 1.00 94.00 75 LEU A O 1
ATOM 613 N N . ALA A 1 76 ? -9.037 -3.908 9.701 1.00 94.06 76 ALA A N 1
ATOM 614 C CA . ALA A 1 76 ? -10.452 -3.562 9.761 1.00 94.06 76 ALA A CA 1
ATOM 615 C C . ALA A 1 76 ? -11.072 -3.888 11.129 1.00 94.06 76 ALA A C 1
ATOM 617 O O . ALA A 1 76 ? -11.724 -3.037 11.735 1.00 94.06 76 ALA A O 1
ATOM 618 N N . GLU A 1 77 ? -10.783 -5.073 11.676 1.00 94.38 77 GLU A N 1
ATOM 619 C CA . GLU A 1 77 ? -11.213 -5.480 13.022 1.00 94.38 77 GLU A CA 1
ATOM 620 C C . GLU A 1 77 ? -10.732 -4.507 14.109 1.00 94.38 77 GLU A C 1
ATOM 622 O O . GLU A 1 77 ? -11.463 -4.212 15.054 1.00 94.38 77 GLU A O 1
ATOM 627 N N . ASN A 1 78 ? -9.522 -3.962 13.952 1.00 91.38 78 ASN A N 1
ATOM 628 C CA . ASN A 1 78 ? -8.930 -2.997 14.879 1.00 91.38 78 ASN A CA 1
ATOM 629 C C . ASN A 1 78 ? -9.263 -1.529 14.539 1.00 91.38 78 ASN A C 1
ATOM 631 O O . ASN A 1 78 ? -8.701 -0.621 15.149 1.00 91.38 78 ASN A O 1
ATOM 635 N N . SER A 1 79 ? -10.183 -1.276 13.599 1.00 92.38 79 SER A N 1
ATOM 636 C CA . SER A 1 79 ? -10.631 0.071 13.199 1.00 92.38 79 SER A CA 1
ATOM 637 C C . SER A 1 79 ? -9.528 0.993 12.650 1.00 92.38 79 SER A C 1
ATOM 639 O O . SER A 1 79 ? -9.671 2.214 12.682 1.00 92.38 79 SER A O 1
ATOM 641 N N . TYR A 1 80 ? -8.434 0.433 12.124 1.00 94.06 80 TYR A N 1
ATOM 642 C CA . TYR A 1 80 ? -7.406 1.200 11.405 1.00 94.06 80 TYR A CA 1
ATOM 643 C C . TYR A 1 80 ? -7.848 1.534 9.977 1.00 94.06 80 TYR A C 1
ATOM 645 O O . TYR A 1 80 ? -7.565 2.619 9.466 1.00 94.06 80 TYR A O 1
ATOM 653 N N . VAL A 1 81 ? -8.590 0.620 9.349 1.00 95.56 81 VAL A N 1
ATOM 654 C CA . VAL A 1 81 ? -9.226 0.808 8.039 1.00 95.56 81 VAL A CA 1
ATOM 655 C C . VAL A 1 81 ? -10.707 0.461 8.143 1.00 95.56 81 VAL A C 1
ATOM 657 O O . VAL A 1 81 ? -11.102 -0.373 8.951 1.00 95.56 81 VAL A O 1
ATOM 660 N N . SER A 1 82 ? -11.551 1.096 7.339 1.00 96.25 82 SER A N 1
ATOM 661 C CA . SER A 1 82 ? -12.948 0.671 7.206 1.00 96.25 82 SER A CA 1
ATOM 662 C C . SER A 1 82 ? -13.077 -0.543 6.278 1.00 96.25 82 SER A C 1
ATOM 664 O O . SER A 1 82 ? -12.201 -0.799 5.450 1.00 96.25 82 SER A O 1
ATOM 666 N N . GLU A 1 83 ? -14.201 -1.264 6.353 1.00 95.75 83 GLU A N 1
ATOM 667 C CA . GLU A 1 83 ? -14.492 -2.354 5.403 1.00 95.75 83 GLU A CA 1
ATOM 668 C C . GLU A 1 83 ? -14.495 -1.858 3.950 1.00 95.75 83 GLU A C 1
ATOM 670 O O . GLU A 1 83 ? -13.976 -2.533 3.070 1.00 95.75 83 GLU A O 1
ATOM 675 N N . GLN A 1 84 ? -14.983 -0.638 3.698 1.00 96.75 84 GLN A N 1
ATOM 676 C CA . GLN A 1 84 ? -14.967 -0.053 2.357 1.00 96.75 84 GLN A CA 1
ATOM 677 C C . GLN A 1 84 ? -13.541 0.211 1.853 1.00 96.75 84 GLN A C 1
ATOM 679 O O . GLN A 1 84 ? -13.244 -0.026 0.685 1.00 96.75 84 GLN A O 1
ATOM 684 N N . GLU A 1 85 ? -12.645 0.687 2.718 1.00 97.25 85 GLU A N 1
ATOM 685 C CA . GLU A 1 85 ? -11.237 0.902 2.366 1.00 97.25 85 GLU A CA 1
ATOM 686 C C . GLU A 1 85 ? -10.513 -0.413 2.093 1.00 97.25 85 GLU A C 1
ATOM 688 O O . GLU A 1 85 ? -9.751 -0.518 1.131 1.00 97.25 85 GLU A O 1
ATOM 693 N N . LYS A 1 86 ? -10.788 -1.429 2.913 1.00 96.25 86 LYS A N 1
ATOM 694 C CA . LYS A 1 86 ? -10.310 -2.790 2.690 1.00 96.25 86 LYS A CA 1
ATOM 695 C C . LYS A 1 86 ? -10.793 -3.328 1.348 1.00 96.25 86 LYS A C 1
ATOM 697 O O . LYS A 1 86 ? -9.964 -3.778 0.569 1.00 96.25 86 LYS A O 1
ATOM 702 N N . ASP A 1 87 ? -12.083 -3.233 1.042 1.00 96.56 87 ASP A N 1
ATOM 703 C CA . ASP A 1 87 ? -12.642 -3.725 -0.223 1.00 96.56 87 ASP A CA 1
ATOM 704 C C . ASP A 1 87 ? -12.010 -3.044 -1.447 1.00 96.56 87 ASP A C 1
ATOM 706 O O . ASP A 1 87 ? -11.801 -3.683 -2.478 1.00 96.56 87 ASP A O 1
ATOM 710 N N . ILE A 1 88 ? -11.672 -1.754 -1.341 1.00 97.38 88 ILE A N 1
ATOM 711 C CA . ILE A 1 88 ? -10.993 -1.007 -2.409 1.00 97.38 88 ILE A CA 1
ATOM 712 C C . ILE A 1 88 ? -9.556 -1.497 -2.619 1.00 97.38 88 ILE A C 1
ATOM 714 O O . ILE A 1 88 ? -9.108 -1.575 -3.763 1.00 97.38 88 ILE A O 1
ATOM 718 N N . LEU A 1 89 ? -8.829 -1.783 -1.537 1.00 96.69 89 LEU A N 1
ATOM 719 C CA . LEU A 1 89 ? -7.382 -2.012 -1.574 1.00 96.69 89 LEU A CA 1
ATOM 720 C C . LEU A 1 89 ? -6.986 -3.487 -1.588 1.00 96.69 89 LEU A C 1
ATOM 722 O O . LEU A 1 89 ? -5.850 -3.780 -1.947 1.00 96.69 89 LEU A O 1
ATOM 726 N N . LEU A 1 90 ? -7.881 -4.410 -1.226 1.00 95.50 90 LEU A N 1
ATOM 727 C CA . LEU A 1 90 ? -7.541 -5.820 -1.025 1.00 95.50 90 LEU A CA 1
ATOM 72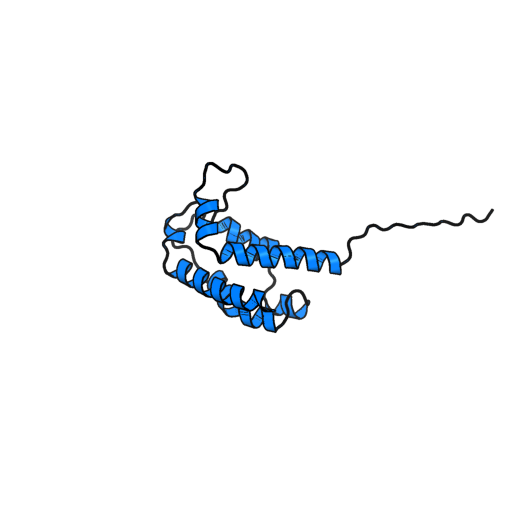8 C C . LEU A 1 90 ? -6.930 -6.460 -2.275 1.00 95.50 90 LEU A C 1
ATOM 730 O O . LEU A 1 90 ? -5.915 -7.138 -2.174 1.00 95.50 90 LEU A O 1
ATOM 734 N N . GLU A 1 91 ? -7.505 -6.210 -3.454 1.00 96.12 91 GLU A N 1
ATOM 735 C CA . GLU A 1 91 ? -6.985 -6.767 -4.711 1.00 96.12 91 GLU A CA 1
ATOM 736 C C . GLU A 1 91 ? -5.561 -6.273 -5.006 1.00 96.12 91 GLU A C 1
ATOM 738 O O . GLU A 1 91 ? -4.689 -7.060 -5.372 1.00 96.12 91 GLU A O 1
ATOM 743 N N . TRP A 1 92 ? -5.315 -4.973 -4.814 1.00 96.69 92 TRP A N 1
ATOM 744 C CA . TRP A 1 92 ? -3.992 -4.378 -4.993 1.00 96.69 92 TRP A CA 1
ATOM 745 C C . TRP A 1 92 ? -2.995 -4.905 -3.960 1.00 96.69 92 TRP A C 1
ATOM 747 O O . TRP A 1 92 ? -1.902 -5.316 -4.336 1.00 96.69 92 TRP A O 1
ATOM 757 N N . HIS A 1 93 ? -3.385 -4.952 -2.686 1.00 95.50 93 HIS A N 1
ATOM 758 C CA . HIS A 1 93 ? -2.554 -5.451 -1.597 1.00 95.50 93 HIS A CA 1
ATOM 759 C C . HIS A 1 93 ? -2.126 -6.905 -1.825 1.00 95.50 93 HIS A C 1
ATOM 761 O O . HIS A 1 93 ? -0.943 -7.207 -1.724 1.00 95.50 93 HIS A O 1
ATOM 767 N N . THR A 1 94 ? -3.057 -7.789 -2.198 1.00 94.94 94 THR A N 1
ATOM 768 C CA . THR A 1 94 ? -2.736 -9.188 -2.513 1.00 94.94 94 THR A CA 1
ATOM 769 C C . THR A 1 94 ? -1.805 -9.291 -3.719 1.00 94.94 94 THR A C 1
ATOM 771 O O . THR A 1 94 ? -0.820 -10.017 -3.673 1.00 94.94 94 THR A O 1
ATOM 774 N N . ALA A 1 95 ? -2.061 -8.525 -4.785 1.00 94.94 95 ALA A N 1
ATOM 775 C CA . ALA A 1 95 ? -1.176 -8.516 -5.948 1.00 94.94 95 ALA A CA 1
ATOM 776 C C . ALA A 1 95 ? 0.235 -8.000 -5.612 1.00 94.94 95 ALA A C 1
ATOM 778 O O . ALA A 1 95 ? 1.205 -8.438 -6.225 1.00 94.94 95 ALA A O 1
ATOM 779 N N . LEU A 1 96 ? 0.338 -7.074 -4.657 1.00 92.94 96 LEU A N 1
ATOM 780 C CA . LEU A 1 96 ? 1.597 -6.537 -4.165 1.00 92.94 96 LEU A CA 1
ATOM 781 C C . LEU A 1 96 ? 2.350 -7.561 -3.296 1.00 92.94 96 LEU A C 1
ATOM 783 O O . LEU A 1 96 ? 3.549 -7.733 -3.481 1.00 92.94 96 LEU A O 1
ATOM 787 N N . GLU A 1 97 ? 1.655 -8.258 -2.395 1.00 92.06 97 GLU A N 1
ATOM 788 C CA . GLU A 1 97 ? 2.216 -9.308 -1.527 1.00 92.06 97 GLU A CA 1
ATOM 789 C C . GLU A 1 97 ? 2.741 -10.509 -2.335 1.00 92.06 97 GLU A C 1
ATOM 791 O O . GLU A 1 97 ? 3.817 -11.032 -2.050 1.00 92.06 97 GLU A O 1
ATOM 796 N N . ASP A 1 98 ? 2.018 -10.906 -3.387 1.00 92.06 98 ASP A N 1
ATOM 797 C CA . ASP A 1 98 ? 2.380 -12.036 -4.252 1.00 92.06 98 ASP A CA 1
ATOM 798 C C . ASP A 1 98 ? 3.536 -11.724 -5.225 1.00 92.06 98 ASP A C 1
ATOM 800 O O . ASP A 1 98 ? 4.103 -12.633 -5.850 1.00 92.06 98 ASP A O 1
ATOM 804 N N . TYR A 1 99 ? 3.894 -10.447 -5.387 1.00 89.94 99 TYR A N 1
ATOM 805 C CA . TYR A 1 99 ? 4.885 -10.026 -6.369 1.00 89.94 99 TYR A CA 1
ATOM 806 C C . TYR A 1 99 ? 6.294 -10.471 -5.981 1.00 89.94 99 TYR A C 1
ATOM 808 O O . TYR A 1 99 ? 6.885 -10.031 -4.995 1.00 89.94 99 TYR A O 1
ATOM 816 N N . ASN A 1 100 ? 6.882 -11.304 -6.837 1.00 80.25 100 ASN A N 1
ATOM 817 C CA . ASN A 1 100 ? 8.256 -11.755 -6.694 1.00 80.25 100 ASN A CA 1
ATOM 818 C C . ASN A 1 100 ? 9.146 -11.023 -7.701 1.00 80.25 100 ASN A C 1
ATOM 820 O O . ASN A 1 100 ? 9.045 -11.239 -8.909 1.00 80.25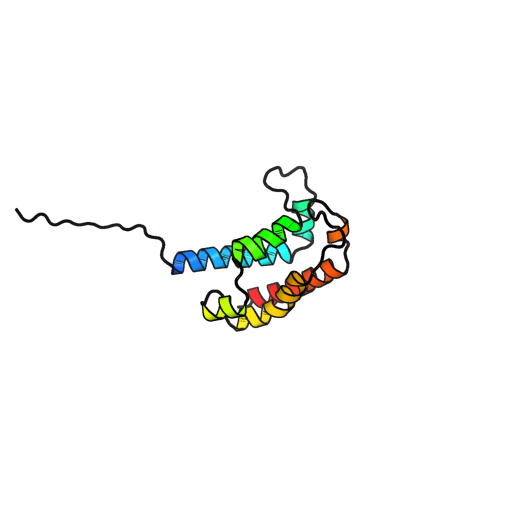 100 ASN A O 1
ATOM 824 N N . SER A 1 101 ? 10.050 -10.174 -7.200 1.00 73.06 101 SER A N 1
ATOM 825 C CA . SER A 1 101 ? 11.016 -9.475 -8.053 1.00 73.06 101 SER A CA 1
ATOM 826 C C . SER A 1 101 ? 11.832 -10.478 -8.889 1.00 73.06 101 SER A C 1
ATOM 828 O O . SER A 1 101 ? 12.386 -11.432 -8.333 1.00 73.06 101 SER A O 1
ATOM 830 N N . PRO A 1 102 ? 11.974 -10.260 -10.210 1.00 66.19 102 PRO A N 1
ATOM 831 C CA . PRO A 1 102 ? 12.666 -11.183 -11.111 1.00 66.19 102 PRO A CA 1
ATOM 832 C C . PRO A 1 102 ? 14.176 -11.312 -10.841 1.00 66.19 102 PRO A C 1
ATOM 834 O O . PRO A 1 102 ? 14.801 -12.251 -11.338 1.00 66.19 102 PRO A O 1
ATOM 837 N N . GLN A 1 103 ? 14.774 -10.408 -10.054 1.00 62.31 103 GLN A N 1
ATOM 838 C CA . GLN A 1 103 ? 16.155 -10.519 -9.572 1.00 62.31 103 GLN A CA 1
ATOM 839 C C . GLN A 1 103 ? 16.225 -10.457 -8.043 1.00 62.31 103 GLN A C 1
ATOM 841 O O . GLN A 1 103 ? 15.541 -9.663 -7.392 1.00 62.31 103 GLN A O 1
ATOM 846 N N . SER A 1 104 ? 17.097 -11.295 -7.477 1.00 56.03 104 SER A N 1
ATOM 847 C CA . SER A 1 104 ? 17.203 -11.610 -6.045 1.00 56.03 104 SER A CA 1
ATOM 848 C C . SER A 1 104 ? 17.743 -10.482 -5.161 1.00 56.03 104 SER A C 1
ATOM 850 O O . SER A 1 104 ? 17.991 -10.705 -3.980 1.00 56.03 104 SER A O 1
ATOM 852 N N . ASN A 1 105 ? 18.027 -9.309 -5.720 1.00 59.69 105 ASN A N 1
ATOM 853 C CA . ASN A 1 105 ? 18.803 -8.270 -5.057 1.00 59.69 105 ASN A CA 1
ATOM 854 C C . ASN A 1 105 ? 18.149 -6.885 -5.033 1.00 59.69 105 ASN A C 1
ATOM 856 O O . ASN A 1 105 ? 18.817 -6.017 -4.506 1.00 59.69 105 ASN A O 1
ATOM 860 N N . GLY A 1 106 ? 16.913 -6.686 -5.527 1.00 58.59 106 GLY A N 1
ATOM 861 C CA . GLY A 1 106 ? 15.889 -5.675 -5.137 1.00 58.59 106 GLY A CA 1
ATOM 862 C C . GLY A 1 106 ? 16.225 -4.183 -4.878 1.00 58.59 106 GLY A C 1
ATOM 863 O O . GLY A 1 106 ? 15.312 -3.375 -4.724 1.00 58.59 106 GLY A O 1
ATOM 864 N N . TYR A 1 107 ? 17.494 -3.788 -4.829 1.00 57.75 107 TYR A N 1
ATOM 865 C CA . TYR A 1 107 ? 17.972 -2.528 -4.269 1.00 57.75 107 TYR A CA 1
ATOM 866 C C . TYR A 1 107 ? 18.134 -1.446 -5.342 1.00 57.75 107 TYR A C 1
ATOM 868 O O . TYR A 1 107 ? 17.904 -0.282 -5.054 1.00 57.75 107 TYR A O 1
ATOM 876 N N . TYR A 1 108 ? 18.470 -1.796 -6.589 1.00 57.00 108 TYR A N 1
ATOM 877 C CA . TYR A 1 108 ? 18.633 -0.823 -7.683 1.00 57.00 108 TYR A CA 1
ATOM 878 C C . TYR A 1 108 ? 18.406 -1.481 -9.036 1.00 57.00 108 TYR A C 1
ATOM 880 O O . TYR A 1 108 ? 19.340 -1.636 -9.824 1.00 57.00 108 TYR A O 1
ATOM 888 N N . ASP A 1 109 ? 17.176 -1.915 -9.293 1.00 62.47 109 ASP A N 1
ATOM 889 C CA . ASP A 1 109 ? 16.898 -2.638 -10.520 1.00 62.47 109 ASP A CA 1
ATOM 890 C C . ASP A 1 109 ? 15.895 -1.904 -11.411 1.00 62.47 109 ASP A C 1
ATOM 892 O O . ASP A 1 109 ? 14.681 -1.982 -11.240 1.00 62.47 109 ASP A O 1
ATOM 896 N N . ILE A 1 110 ? 16.434 -1.219 -12.423 1.00 62.66 110 ILE A N 1
ATOM 897 C CA . ILE A 1 110 ? 15.682 -0.708 -13.576 1.00 62.66 110 ILE A CA 1
ATOM 898 C C . ILE A 1 110 ? 14.788 -1.792 -14.210 1.00 62.66 110 ILE A C 1
ATOM 900 O O . ILE A 1 110 ? 13.800 -1.461 -14.870 1.00 62.66 110 ILE A O 1
ATOM 904 N N . THR A 1 111 ? 15.093 -3.081 -14.022 1.00 69.31 111 THR A N 1
ATOM 905 C CA . THR A 1 111 ? 14.242 -4.164 -14.518 1.00 69.31 111 THR A CA 1
ATOM 906 C C . THR A 1 111 ? 12.911 -4.275 -13.775 1.00 69.31 111 THR A C 1
ATOM 908 O O . THR A 1 111 ? 11.947 -4.700 -14.404 1.00 69.31 111 THR A O 1
ATOM 911 N N . ILE A 1 112 ? 12.799 -3.824 -12.516 1.00 75.94 112 ILE A N 1
ATOM 912 C CA . ILE A 1 112 ? 11.520 -3.799 -11.781 1.00 75.94 112 ILE A CA 1
ATOM 913 C C . ILE A 1 112 ? 10.580 -2.775 -12.411 1.00 75.94 112 ILE A C 1
ATOM 915 O O . ILE A 1 112 ? 9.434 -3.089 -12.715 1.00 75.94 112 ILE A O 1
ATOM 919 N N . TRP A 1 113 ? 11.081 -1.577 -12.710 1.00 74.62 113 TRP A N 1
ATOM 920 C CA . TRP A 1 113 ? 10.264 -0.513 -13.301 1.00 74.62 113 TRP A CA 1
ATOM 921 C C . TRP A 1 113 ? 9.787 -0.842 -14.722 1.00 74.62 113 TRP A C 1
ATOM 923 O O . TRP A 1 113 ? 8.721 -0.411 -15.156 1.00 74.62 113 TRP A O 1
ATOM 933 N N . ASN A 1 114 ? 10.550 -1.668 -15.439 1.00 78.12 114 ASN A N 1
ATOM 934 C CA . ASN A 1 114 ? 10.165 -2.183 -16.750 1.00 78.12 114 ASN A CA 1
ATOM 935 C C . ASN A 1 114 ? 9.456 -3.546 -16.687 1.00 78.12 114 ASN A C 1
ATOM 937 O O . ASN A 1 114 ? 9.150 -4.105 -17.740 1.00 78.12 114 ASN A O 1
ATOM 941 N N . ASN A 1 115 ? 9.203 -4.095 -15.493 1.00 86.19 115 ASN A N 1
ATOM 942 C CA . ASN A 1 115 ? 8.494 -5.358 -15.346 1.00 86.19 115 ASN A CA 1
ATOM 943 C C . ASN A 1 115 ? 6.996 -5.133 -15.637 1.00 86.19 115 ASN A C 1
ATOM 945 O O . ASN A 1 115 ? 6.348 -4.375 -14.911 1.00 86.19 115 ASN A O 1
ATOM 949 N N . PRO A 1 116 ? 6.411 -5.804 -16.649 1.00 89.31 116 PRO A N 1
ATOM 950 C CA . PRO A 1 116 ? 4.987 -5.674 -16.954 1.00 89.31 116 PRO A CA 1
ATOM 951 C C . PRO A 1 116 ? 4.069 -6.061 -15.788 1.00 89.31 116 PRO A C 1
ATOM 953 O O . PRO A 1 116 ? 2.983 -5.506 -15.648 1.00 89.31 116 PRO A O 1
ATOM 956 N N . GLU A 1 117 ? 4.490 -7.007 -14.947 1.00 90.62 117 GLU A N 1
ATOM 957 C CA . GLU A 1 117 ? 3.738 -7.401 -13.758 1.00 90.62 117 GLU A CA 1
ATOM 958 C C . GLU A 1 117 ? 3.733 -6.290 -12.706 1.00 90.62 117 GLU A C 1
ATOM 960 O O . GLU A 1 117 ? 2.672 -5.970 -12.174 1.00 90.62 117 GLU A O 1
ATOM 965 N N . TRP A 1 118 ? 4.884 -5.649 -12.476 1.00 91.00 118 TRP A N 1
ATOM 966 C CA . TRP A 1 118 ? 4.976 -4.499 -11.577 1.00 91.00 118 TRP A CA 1
ATOM 967 C C . TRP A 1 118 ? 4.114 -3.338 -12.069 1.00 91.00 118 TRP A C 1
ATOM 969 O O . TRP A 1 118 ? 3.316 -2.801 -11.309 1.00 91.00 118 TRP A O 1
ATOM 979 N N . GLN A 1 119 ? 4.198 -2.998 -13.358 1.00 91.31 119 GLN A N 1
ATOM 980 C CA . GLN A 1 119 ? 3.367 -1.941 -13.947 1.00 91.31 119 GLN A CA 1
ATOM 981 C C . GLN A 1 119 ? 1.874 -2.235 -13.770 1.00 91.31 119 GLN A C 1
ATOM 983 O O . GLN A 1 119 ? 1.125 -1.357 -13.357 1.00 91.31 119 GLN A O 1
ATOM 988 N N . ARG A 1 120 ? 1.450 -3.490 -13.976 1.00 94.62 120 ARG A N 1
ATOM 989 C CA . ARG A 1 120 ? 0.064 -3.912 -13.727 1.00 94.62 120 ARG A CA 1
ATOM 990 C C . ARG A 1 120 ? -0.349 -3.717 -12.264 1.00 94.62 120 ARG A C 1
ATOM 992 O O . ARG A 1 120 ? -1.481 -3.312 -12.011 1.00 94.62 120 ARG A O 1
ATOM 999 N N . ILE A 1 121 ? 0.527 -4.037 -11.311 1.00 95.44 121 ILE A N 1
ATOM 1000 C CA . ILE A 1 121 ? 0.264 -3.844 -9.875 1.00 95.44 121 ILE A CA 1
ATOM 1001 C C . ILE A 1 121 ? 0.135 -2.355 -9.555 1.00 95.44 121 ILE A C 1
ATOM 1003 O O . ILE A 1 121 ? -0.799 -1.965 -8.857 1.00 95.44 121 ILE A O 1
ATOM 1007 N N . VAL A 1 122 ? 1.023 -1.522 -10.100 1.00 94.19 122 VAL A N 1
ATOM 1008 C CA . VAL A 1 122 ? 0.962 -0.071 -9.908 1.00 94.19 122 VAL A CA 1
ATOM 1009 C C . VAL A 1 122 ? -0.320 0.513 -10.506 1.00 94.19 122 VAL A C 1
ATOM 1011 O O . VAL A 1 122 ? -1.001 1.269 -9.822 1.00 94.19 122 VAL A O 1
ATOM 1014 N N . ASP A 1 123 ? -0.720 0.105 -11.713 1.00 95.25 123 ASP A N 1
ATOM 1015 C CA . ASP A 1 123 ? -1.978 0.541 -12.338 1.00 95.25 123 ASP A CA 1
ATOM 1016 C C . ASP A 1 123 ? -3.207 0.141 -11.507 1.00 95.25 123 ASP A C 1
ATOM 1018 O O . ASP A 1 123 ? -4.123 0.942 -11.294 1.00 95.25 123 ASP A O 1
ATOM 1022 N N . LEU A 1 124 ? -3.226 -1.099 -11.007 1.00 97.00 124 LEU A N 1
ATOM 1023 C CA . LEU A 1 124 ? -4.284 -1.590 -10.124 1.00 97.00 124 LEU A CA 1
ATOM 1024 C C . LEU A 1 124 ? -4.370 -0.740 -8.850 1.00 97.00 124 LEU A C 1
ATOM 1026 O O . LEU A 1 124 ? -5.459 -0.337 -8.435 1.00 97.00 124 LEU A O 1
ATOM 1030 N N . GLY A 1 125 ? -3.217 -0.431 -8.262 1.00 96.62 125 GLY A N 1
ATOM 1031 C CA . GLY A 1 125 ? -3.124 0.417 -7.088 1.00 96.62 125 GLY A CA 1
ATOM 1032 C C . GLY A 1 125 ? -3.526 1.863 -7.359 1.00 96.62 125 GLY A C 1
ATOM 1033 O O . GLY A 1 125 ? -4.239 2.442 -6.549 1.00 96.62 125 GLY A O 1
ATOM 1034 N N . ALA A 1 126 ? -3.174 2.434 -8.512 1.00 96.19 126 ALA A N 1
ATOM 1035 C CA . ALA A 1 126 ? -3.582 3.784 -8.894 1.00 96.19 126 ALA A CA 1
ATOM 1036 C C . ALA A 1 126 ? -5.112 3.891 -9.002 1.00 96.19 126 ALA A C 1
ATOM 1038 O O . ALA A 1 126 ? -5.717 4.834 -8.493 1.00 96.19 126 ALA A O 1
ATOM 1039 N N . ILE A 1 127 ? -5.769 2.879 -9.582 1.00 97.00 127 ILE A N 1
ATOM 1040 C CA . ILE A 1 127 ? -7.238 2.795 -9.61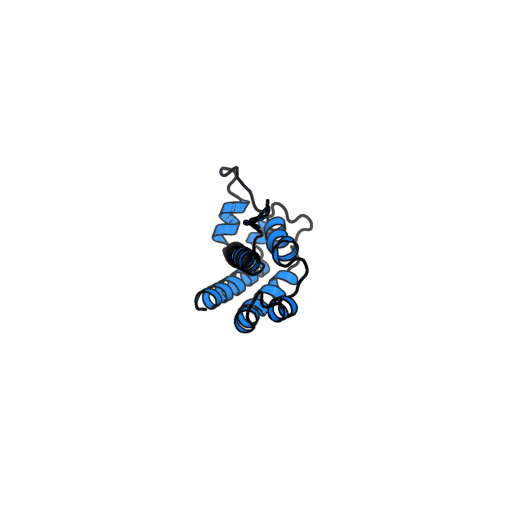2 1.00 97.00 127 ILE A CA 1
ATOM 1041 C C . ILE A 1 127 ? -7.811 2.717 -8.190 1.00 97.00 127 ILE A C 1
ATOM 1043 O O . ILE A 1 127 ? -8.815 3.371 -7.892 1.00 97.00 127 ILE A O 1
ATOM 1047 N N . ALA A 1 128 ? -7.205 1.913 -7.315 1.00 97.06 128 ALA A N 1
ATOM 1048 C CA . ALA A 1 128 ? -7.627 1.801 -5.923 1.00 97.06 128 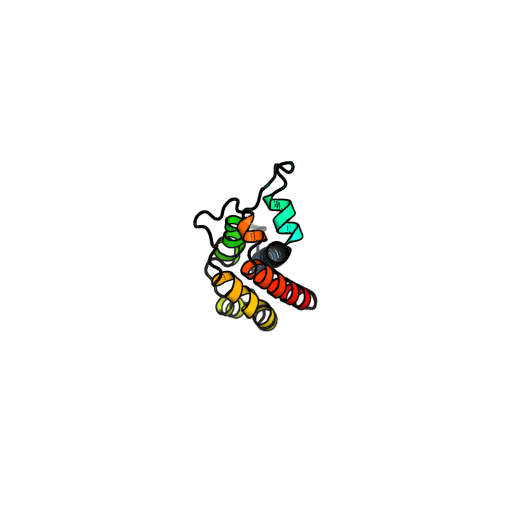ALA A CA 1
ATOM 1049 C C . ALA A 1 128 ? -7.433 3.124 -5.160 1.00 97.06 128 ALA A C 1
ATOM 1051 O O . ALA A 1 128 ? -8.330 3.551 -4.436 1.00 97.06 128 ALA A O 1
ATOM 1052 N N . TRP A 1 129 ? -6.322 3.825 -5.389 1.00 96.88 129 TRP A N 1
ATOM 1053 C CA . TRP A 1 129 ? -6.016 5.127 -4.804 1.00 96.88 129 TRP A CA 1
ATOM 1054 C C . TRP A 1 129 ? -7.022 6.204 -5.221 1.00 96.88 129 TRP A C 1
ATOM 1056 O O . TRP A 1 129 ? -7.519 6.946 -4.373 1.00 96.88 129 TRP A O 1
ATOM 1066 N N . GLU A 1 130 ? -7.405 6.256 -6.501 1.00 96.81 130 GLU A N 1
ATOM 1067 C CA . GLU A 1 130 ? -8.460 7.168 -6.958 1.00 96.81 130 GLU A CA 1
ATOM 1068 C C . GLU A 1 130 ? -9.795 6.899 -6.259 1.00 96.81 130 GLU A C 1
ATOM 1070 O O . GLU A 1 130 ? -10.467 7.839 -5.843 1.00 96.81 130 GLU A O 1
ATOM 1075 N N . LYS A 1 131 ? -10.170 5.628 -6.068 1.00 97.19 131 LYS A N 1
ATOM 1076 C CA . LYS A 1 131 ? -11.382 5.272 -5.314 1.00 97.19 131 LYS A CA 1
ATOM 1077 C C . LYS A 1 131 ? -11.266 5.656 -3.838 1.00 97.19 131 LYS A C 1
ATOM 1079 O O . LYS A 1 131 ? -12.236 6.150 -3.271 1.00 97.19 131 LYS A O 1
ATOM 1084 N N . LEU A 1 132 ? -10.099 5.447 -3.229 1.00 95.44 132 LEU A N 1
ATOM 1085 C CA . LEU A 1 132 ? -9.846 5.734 -1.817 1.00 95.44 132 LEU A CA 1
ATOM 1086 C C . LEU A 1 132 ? -9.960 7.230 -1.500 1.00 95.44 132 LEU A C 1
ATOM 1088 O O . LEU A 1 132 ? -10.497 7.595 -0.460 1.00 95.44 132 LEU A O 1
ATOM 1092 N N . LYS A 1 133 ? -9.499 8.103 -2.404 1.00 94.31 133 LYS A N 1
ATOM 1093 C CA . LYS A 1 133 ? -9.599 9.568 -2.261 1.00 94.31 133 LYS A CA 1
ATOM 1094 C C . LYS A 1 133 ? -11.031 10.110 -2.303 1.00 94.31 133 LYS A C 1
ATOM 1096 O O . LYS A 1 133 ? -11.242 11.270 -1.960 1.00 94.31 133 LYS A O 1
ATOM 1101 N N . LEU A 1 134 ? -11.990 9.311 -2.768 1.00 93.06 134 LEU A N 1
ATOM 1102 C CA . LEU A 1 134 ? -13.402 9.694 -2.853 1.00 93.06 134 LEU A CA 1
ATOM 1103 C C . LEU A 1 134 ? -14.196 9.358 -1.581 1.00 93.06 134 LEU A C 1
ATOM 1105 O O . LEU A 1 134 ? -15.395 9.642 -1.544 1.00 93.06 134 LEU A O 1
ATOM 1109 N N . LEU A 1 135 ? -13.551 8.748 -0.580 1.00 88.19 135 LEU A N 1
ATOM 1110 C CA . LEU A 1 135 ? -14.109 8.493 0.750 1.00 88.19 135 LEU A CA 1
ATOM 1111 C C . LEU A 1 135 ? -13.822 9.658 1.699 1.00 88.19 135 LEU A C 1
ATOM 1113 O O . LEU A 1 135 ? -14.768 10.051 2.415 1.00 88.19 135 LEU A O 1
#

Secondary structure (DSSP, 8-state):
--------------HHHHHHHHHHHHHHHHHHHT-HHHHHHHHH-TT--S-PPPHHHHHHIIIIIISTT--HHHHHHTTSS-HHHHHHHHHHHHHHHT---SSTT-SS-HHHHT-HHHHHHHHHHHHHHHHHTT-

Sequence (135 aa):
MEIEETMASSDSVSDEDLRELWRVRWKASIEELTSLEHQHETSLNTSKSSVHYSFVEFMCCYFDDLLCGLNYGQLAENSYVSEQEKDILLEWHTALEDYNSPQSNGYYDITIWNNPEWQRIVDLGAIAWEKLKLL

Radius of gyration: 19.25 Å; chains: 1; bounding box: 36×35×72 Å

Foldseek 3Di:
DDPPPPDDDDPDQDPVNVLVVLLVLQLVLLVCLLDLPNLCCQQPVPVPPPHRDFQVNSLCCNCCVRCVPPDPVRCCVVVSDPPVLCVLCVVLVVLSVPDDDPDPPRGRDPVLSVPPSSNVSSNSSNSSSVVVVVD

pLDDT: mean 82.62, std 15.62, range [41.62, 97.38]